Protein AF-A0A940LBE0-F1 (afdb_monomer_lite)

Sequence (76 aa):
MQKFFLFVFVFALLLTLVSVDAQAQCSICTRTAQQLGEKPAKGLNAGILYLALTPLLLIGFIGYRFYKKYYTSKED

Secondary structure (DSSP, 8-state):
-HHHHHHHHHHHHHHHT-------S-HHHHHHHHHH-HHHHHHHHHHHHHHHHHHHHHHHHHHHHHHHHHHHTT--

Structure (mmCIF, N/CA/C/O backbone):
data_AF-A0A940LBE0-F1
#
_entry.id   AF-A0A940LBE0-F1
#
loop_
_atom_site.group_PDB
_atom_site.id
_atom_site.type_symbol
_atom_site.label_atom_id
_atom_site.label_alt_id
_atom_site.label_comp_id
_atom_site.label_asym_id
_atom_site.label_entity_id
_atom_site.label_seq_id
_atom_site.pdbx_PDB_ins_code
_atom_site.Cartn_x
_atom_site.Cartn_y
_atom_site.Cartn_z
_atom_site.occupancy
_atom_site.B_iso_or_equiv
_atom_site.auth_seq_id
_atom_site.auth_comp_id
_atom_site.auth_asym_id
_atom_site.auth_atom_id
_atom_site.pdbx_PDB_model_num
ATOM 1 N N . MET A 1 1 ? -26.785 15.566 9.445 1.00 59.84 1 MET A N 1
ATOM 2 C CA . MET A 1 1 ? -26.291 14.177 9.298 1.00 59.84 1 MET A CA 1
ATOM 3 C C . MET A 1 1 ? -26.460 13.650 7.872 1.00 59.84 1 MET A C 1
ATOM 5 O O . MET A 1 1 ? -25.459 13.376 7.228 1.00 59.84 1 MET A O 1
ATOM 9 N N . GLN A 1 2 ? -27.679 13.588 7.324 1.00 74.38 2 GLN A N 1
ATOM 10 C CA . GLN A 1 2 ? -27.937 12.996 5.997 1.00 74.38 2 GLN A CA 1
ATOM 11 C C . GLN A 1 2 ? -27.209 13.696 4.829 1.00 74.38 2 GLN A C 1
ATOM 13 O O . GLN A 1 2 ? -26.632 13.036 3.973 1.00 74.38 2 GLN A O 1
ATOM 18 N N . LYS A 1 3 ? -27.154 15.037 4.829 1.00 83.06 3 LYS A N 1
ATOM 19 C CA . LYS A 1 3 ? -26.442 15.821 3.799 1.00 83.06 3 LYS A CA 1
ATOM 20 C C . LYS A 1 3 ? -24.919 15.635 3.843 1.00 83.06 3 LYS A C 1
ATOM 22 O O . LYS A 1 3 ? -24.271 15.687 2.809 1.00 83.06 3 LYS A O 1
ATOM 27 N N . PHE A 1 4 ? -24.367 15.382 5.033 1.00 89.19 4 PHE A N 1
ATOM 28 C CA . PHE A 1 4 ? -22.942 15.100 5.222 1.00 89.19 4 PHE A CA 1
ATOM 29 C C . PHE A 1 4 ? -22.585 13.714 4.679 1.00 89.19 4 PHE A C 1
ATOM 31 O O . PHE A 1 4 ? -21.633 13.583 3.923 1.00 89.19 4 PHE A O 1
ATOM 38 N N . PHE A 1 5 ? -23.404 12.701 4.978 1.00 88.81 5 PHE A N 1
ATOM 39 C CA . PHE A 1 5 ? -23.234 11.360 4.414 1.00 88.81 5 PHE A CA 1
ATOM 40 C C . PHE A 1 5 ? -23.335 11.352 2.886 1.00 88.81 5 PHE A C 1
ATOM 42 O O . PHE A 1 5 ? -22.517 10.721 2.225 1.00 88.81 5 PHE A O 1
ATOM 49 N N . LEU A 1 6 ? -24.294 12.093 2.322 1.00 94.00 6 LEU A N 1
ATOM 50 C CA . LEU A 1 6 ? -24.449 12.209 0.873 1.00 94.00 6 LEU A CA 1
ATOM 51 C C . LEU A 1 6 ? -23.251 12.921 0.226 1.00 94.00 6 LEU A C 1
ATOM 53 O O . LEU A 1 6 ? -22.765 12.481 -0.809 1.00 94.00 6 LEU A O 1
ATOM 57 N N . PHE A 1 7 ? -22.729 13.969 0.869 1.00 94.38 7 PHE A N 1
ATOM 58 C CA . PHE A 1 7 ? -21.518 14.656 0.421 1.00 94.38 7 PHE A CA 1
ATOM 59 C C . PHE A 1 7 ? -20.288 13.737 0.443 1.00 94.38 7 PHE A C 1
ATOM 61 O O . PHE A 1 7 ? -19.576 13.652 -0.554 1.00 94.38 7 PHE A O 1
ATOM 68 N N . VAL A 1 8 ? -20.073 12.997 1.537 1.00 94.81 8 VAL A N 1
ATOM 69 C CA . VAL A 1 8 ? -18.974 12.021 1.655 1.00 94.81 8 VAL A CA 1
ATOM 70 C C . VAL A 1 8 ? -19.095 10.929 0.593 1.00 94.81 8 VAL A C 1
ATOM 72 O O . VAL A 1 8 ? -18.099 10.573 -0.031 1.00 94.81 8 VAL A O 1
ATOM 75 N N . PHE A 1 9 ? -20.307 10.429 0.345 1.00 93.69 9 PHE A N 1
ATOM 76 C CA . PHE A 1 9 ? -20.554 9.408 -0.670 1.00 93.69 9 PHE A CA 1
ATOM 77 C C . PHE A 1 9 ? -20.245 9.907 -2.088 1.00 93.69 9 PHE A C 1
ATOM 79 O O . PHE A 1 9 ? -19.532 9.239 -2.832 1.00 93.69 9 PHE A O 1
ATOM 86 N N . VAL A 1 10 ? -20.723 11.101 -2.451 1.00 95.06 10 VAL A N 1
ATOM 87 C CA . VAL A 1 10 ? -20.4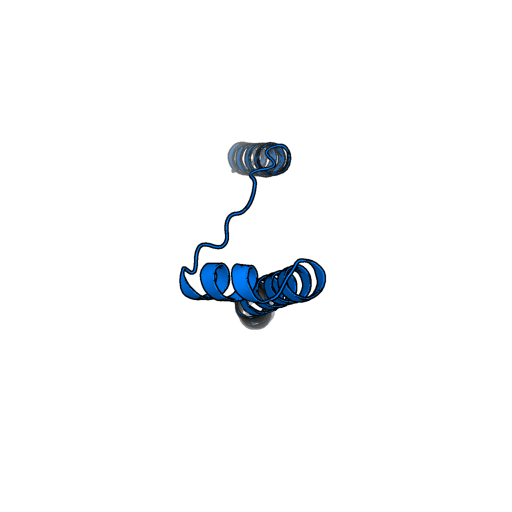43 11.710 -3.763 1.00 95.06 10 VAL A CA 1
ATOM 88 C C . VAL A 1 10 ? -18.952 12.011 -3.925 1.00 95.06 10 VAL A C 1
ATOM 90 O O . VAL A 1 10 ? -18.390 11.751 -4.985 1.00 95.06 10 VAL A O 1
ATOM 93 N N . PHE A 1 11 ? -18.288 12.500 -2.876 1.00 93.75 11 PHE A N 1
ATOM 94 C CA . PHE A 1 11 ? -16.846 12.746 -2.890 1.00 93.75 11 PHE A CA 1
ATOM 95 C C . PHE A 1 11 ? -16.043 11.452 -3.082 1.00 93.75 11 PHE A C 1
ATOM 97 O O . PHE A 1 11 ? -15.141 11.406 -3.916 1.00 93.75 11 PHE A O 1
ATOM 104 N N . ALA A 1 12 ? -16.410 10.377 -2.378 1.00 92.06 12 ALA A N 1
ATOM 105 C CA . ALA A 1 12 ? -15.801 9.062 -2.558 1.00 92.06 12 ALA A CA 1
ATOM 106 C C . ALA A 1 12 ? -16.019 8.518 -3.980 1.00 92.0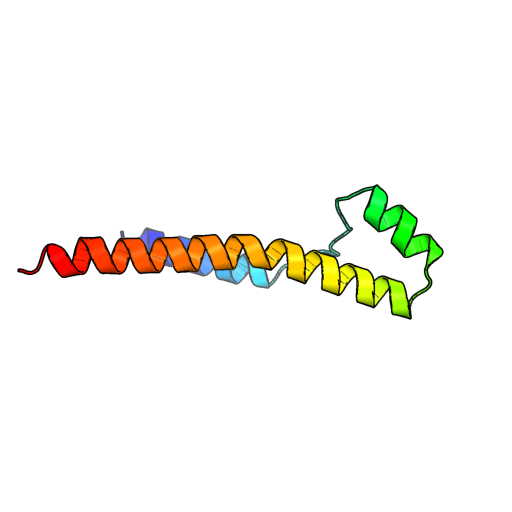6 12 ALA A C 1
ATOM 108 O O . ALA A 1 12 ? -15.087 7.981 -4.572 1.00 92.06 12 ALA A O 1
ATOM 109 N N . LEU A 1 13 ? -17.214 8.705 -4.554 1.00 92.62 13 LEU A N 1
ATOM 110 C CA . LEU A 1 13 ? -17.511 8.314 -5.934 1.00 92.62 13 LEU A CA 1
ATOM 111 C C . LEU A 1 13 ? -16.631 9.078 -6.937 1.00 92.62 13 LEU A C 1
ATOM 113 O O . LEU A 1 13 ? -16.031 8.468 -7.818 1.00 92.62 13 LEU A O 1
ATOM 117 N N . LEU A 1 14 ? -16.501 10.397 -6.775 1.00 92.50 14 LEU A N 1
ATOM 118 C CA . LEU A 1 14 ? -15.659 11.237 -7.633 1.00 92.50 14 LEU A CA 1
ATOM 119 C C . LEU A 1 14 ? -14.179 10.836 -7.581 1.00 92.50 14 LEU A C 1
ATOM 121 O O . LEU A 1 14 ? -13.514 10.857 -8.614 1.00 92.50 14 LEU A O 1
ATOM 125 N N . LEU A 1 15 ? -13.673 10.410 -6.419 1.00 87.56 15 LEU A N 1
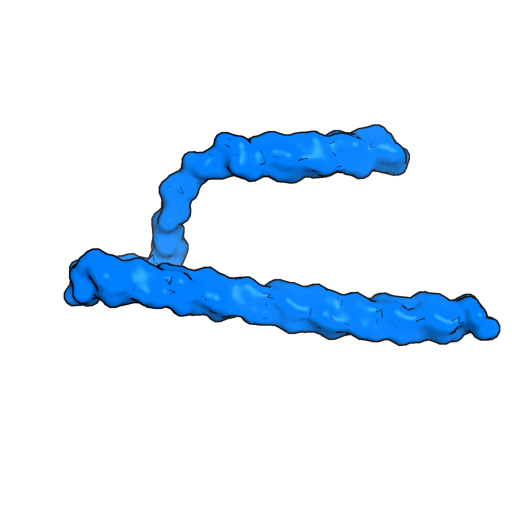ATOM 126 C CA . LEU A 1 15 ? -12.297 9.919 -6.288 1.00 87.56 15 LEU A CA 1
ATOM 127 C C . LEU A 1 15 ? -12.032 8.656 -7.122 1.00 87.56 15 LEU A C 1
ATOM 129 O O . LEU A 1 15 ? -10.902 8.454 -7.555 1.00 87.56 15 LEU A O 1
ATOM 133 N N . THR A 1 16 ? -13.048 7.830 -7.400 1.00 83.44 16 THR A N 1
ATOM 134 C CA . THR A 1 16 ? -12.873 6.628 -8.241 1.00 83.44 16 THR A CA 1
ATOM 135 C C . THR A 1 16 ? -12.722 6.938 -9.732 1.00 83.44 16 THR A C 1
ATOM 137 O O . THR A 1 16 ? -12.210 6.106 -10.475 1.00 83.44 16 THR A O 1
ATOM 140 N N . LEU A 1 17 ? -13.130 8.134 -10.172 1.00 87.88 17 LEU A N 1
ATOM 141 C CA . LEU A 1 17 ? -13.009 8.580 -11.566 1.00 87.88 17 LEU A CA 1
ATOM 142 C C . LEU A 1 17 ? -11.604 9.101 -11.903 1.00 87.88 17 LEU A C 1
ATOM 144 O O . LEU A 1 17 ? -11.303 9.344 -13.070 1.00 87.88 17 LEU A O 1
ATOM 148 N N . VAL A 1 18 ? -10.743 9.277 -10.898 1.00 82.25 18 VAL A N 1
ATOM 149 C CA . VAL A 1 18 ? -9.370 9.753 -11.072 1.00 82.25 18 VAL A CA 1
ATOM 150 C C . VAL A 1 18 ? -8.421 8.556 -11.055 1.00 82.25 18 VAL A C 1
ATOM 152 O O . VAL A 1 18 ? -8.082 8.023 -10.001 1.00 82.25 18 VAL A O 1
ATOM 155 N N . SER A 1 19 ? -7.968 8.133 -12.235 1.00 68.00 19 SER A N 1
ATOM 156 C CA . SER A 1 19 ? -6.887 7.155 -12.373 1.00 68.00 19 SER A CA 1
ATOM 157 C C . SER A 1 19 ? -5.535 7.871 -12.346 1.00 68.00 19 SER A C 1
ATOM 159 O O . SER A 1 19 ? -5.199 8.590 -13.287 1.00 68.00 19 SER A O 1
ATOM 161 N N . VAL A 1 20 ? -4.759 7.680 -11.279 1.00 71.50 20 VAL A N 1
ATOM 162 C CA . VAL A 1 20 ? -3.361 8.132 -11.195 1.00 71.50 20 VAL A CA 1
ATOM 163 C C . VAL A 1 20 ? -2.451 6.929 -11.417 1.00 71.50 20 VAL A C 1
ATOM 165 O O . VAL A 1 20 ? -2.685 5.874 -10.825 1.00 71.50 20 VAL A O 1
ATOM 168 N N . ASP A 1 21 ? -1.401 7.088 -12.226 1.00 67.50 21 ASP A N 1
ATOM 169 C CA . ASP A 1 21 ? -0.335 6.092 -12.331 1.00 67.50 21 ASP A CA 1
ATOM 170 C C . ASP A 1 21 ? 0.332 5.914 -10.963 1.00 67.50 21 ASP A C 1
ATOM 172 O O . ASP A 1 21 ? 1.130 6.739 -10.509 1.00 67.50 21 ASP A O 1
ATOM 176 N N . ALA A 1 22 ? -0.021 4.828 -10.278 1.00 66.88 22 ALA A N 1
ATOM 177 C CA . ALA A 1 22 ? 0.514 4.508 -8.968 1.00 66.88 22 ALA A CA 1
ATOM 178 C C . ALA A 1 22 ? 1.989 4.102 -9.102 1.00 66.88 22 ALA A C 1
ATOM 180 O O . ALA A 1 22 ? 2.319 2.969 -9.452 1.00 66.88 22 ALA A O 1
ATOM 181 N N . GLN A 1 23 ? 2.891 5.042 -8.825 1.00 65.69 23 GLN A N 1
ATOM 182 C CA . GLN A 1 23 ? 4.312 4.751 -8.663 1.00 65.69 23 GLN A CA 1
ATOM 183 C C . GLN A 1 23 ? 4.523 4.063 -7.310 1.00 65.69 23 GLN A C 1
ATOM 185 O O . GLN A 1 23 ? 3.986 4.502 -6.290 1.00 65.69 23 GLN A O 1
ATOM 190 N N . ALA A 1 24 ? 5.314 2.990 -7.280 1.00 67.06 24 ALA A N 1
ATOM 191 C CA . ALA A 1 24 ? 5.653 2.330 -6.026 1.00 67.06 24 ALA A CA 1
ATOM 192 C C . ALA A 1 24 ? 6.368 3.324 -5.094 1.00 67.06 24 ALA A C 1
ATOM 194 O O . ALA A 1 24 ? 7.400 3.894 -5.442 1.00 67.06 24 ALA A O 1
ATOM 195 N N . GLN A 1 25 ? 5.815 3.531 -3.897 1.00 69.94 25 GLN A N 1
ATOM 196 C CA . GLN A 1 25 ? 6.343 4.503 -2.931 1.00 69.94 25 GLN A CA 1
ATOM 197 C C . GLN A 1 25 ? 7.599 4.001 -2.198 1.00 69.94 25 GLN A C 1
ATOM 199 O O . GLN A 1 25 ? 8.317 4.783 -1.582 1.00 69.94 25 GLN A O 1
ATOM 204 N N . CYS A 1 26 ? 7.893 2.699 -2.273 1.00 80.44 26 CYS A N 1
ATOM 205 C CA . CYS A 1 26 ? 9.084 2.108 -1.674 1.00 80.44 26 CYS A CA 1
ATOM 206 C C . CYS A 1 26 ? 10.243 2.081 -2.681 1.00 80.44 26 CYS A C 1
ATOM 208 O O . CYS A 1 26 ? 10.192 1.366 -3.685 1.00 80.44 26 CYS A O 1
ATOM 210 N N . SER A 1 27 ? 11.317 2.818 -2.381 1.00 77.56 27 SER A N 1
ATOM 211 C CA . SER A 1 27 ? 12.514 2.927 -3.230 1.00 77.56 27 SER A CA 1
ATOM 212 C C . SER A 1 27 ? 13.212 1.584 -3.483 1.00 77.56 27 SER A C 1
ATOM 214 O O . SER A 1 27 ? 13.806 1.399 -4.547 1.00 77.56 27 SER A O 1
ATOM 216 N N . ILE A 1 28 ? 13.096 0.627 -2.553 1.00 81.75 28 ILE A N 1
ATOM 217 C CA . ILE A 1 28 ? 13.613 -0.742 -2.710 1.00 81.75 28 ILE A CA 1
ATOM 218 C C . ILE A 1 28 ? 12.790 -1.501 -3.755 1.00 81.75 28 ILE A C 1
ATOM 220 O O . ILE A 1 28 ? 13.355 -2.047 -4.699 1.00 81.75 28 ILE A O 1
ATOM 224 N N . CYS A 1 29 ? 11.459 -1.482 -3.641 1.00 82.38 29 CYS A N 1
ATOM 225 C CA . CYS A 1 29 ? 10.570 -2.178 -4.572 1.00 82.38 29 CYS A CA 1
ATOM 226 C C . CYS A 1 29 ? 10.747 -1.686 -6.015 1.00 82.38 29 CYS A C 1
ATOM 228 O O . CYS A 1 29 ? 10.732 -2.498 -6.936 1.00 82.38 29 CYS A O 1
ATOM 230 N N . THR A 1 30 ? 10.976 -0.384 -6.210 1.00 80.44 30 THR A N 1
ATOM 231 C CA . THR A 1 30 ? 11.220 0.208 -7.534 1.00 80.44 30 THR A CA 1
ATOM 232 C C . THR A 1 30 ? 12.537 -0.269 -8.144 1.00 80.44 30 THR A C 1
ATOM 234 O O . THR A 1 30 ? 12.558 -0.695 -9.299 1.00 80.44 30 THR A O 1
ATOM 237 N N . ARG A 1 31 ? 13.633 -0.255 -7.371 1.00 80.81 31 ARG A N 1
ATOM 238 C CA . ARG A 1 31 ? 14.949 -0.742 -7.826 1.00 80.81 31 ARG A CA 1
ATOM 239 C C . ARG A 1 31 ? 14.901 -2.224 -8.181 1.00 80.81 31 ARG A C 1
ATOM 241 O O . ARG A 1 31 ? 15.399 -2.620 -9.228 1.00 80.81 31 ARG A O 1
ATOM 248 N N . THR A 1 32 ? 14.260 -3.023 -7.333 1.00 84.88 32 THR A N 1
ATOM 249 C CA . THR A 1 32 ? 14.072 -4.454 -7.565 1.00 84.88 32 THR A CA 1
ATOM 250 C C . THR A 1 32 ? 13.2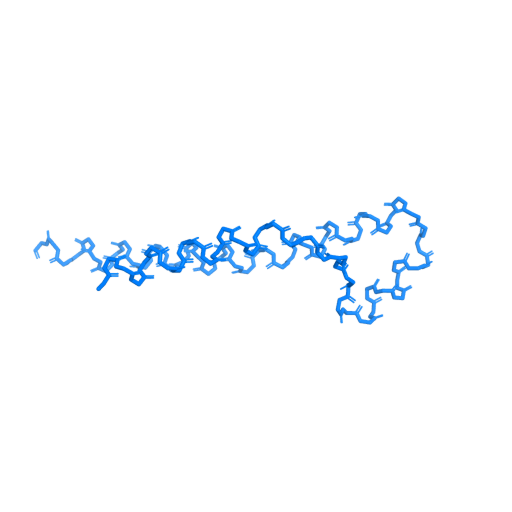28 -4.681 -8.823 1.00 84.88 32 THR A C 1
ATOM 252 O O . THR A 1 32 ? 13.689 -5.355 -9.737 1.00 84.88 32 THR A O 1
ATOM 255 N N . ALA A 1 33 ? 12.062 -4.041 -8.967 1.00 85.25 33 ALA A N 1
ATOM 256 C CA . ALA A 1 33 ? 11.210 -4.188 -10.154 1.00 85.25 33 ALA A CA 1
ATOM 257 C C . ALA A 1 33 ? 11.949 -3.898 -11.476 1.00 85.25 33 ALA A C 1
ATOM 259 O O . ALA A 1 33 ? 11.780 -4.637 -12.446 1.00 85.25 33 ALA A O 1
ATOM 260 N N . GLN A 1 34 ? 12.807 -2.871 -11.500 1.00 84.31 34 GLN A N 1
ATOM 261 C CA . GLN A 1 34 ? 13.611 -2.513 -12.675 1.00 84.31 34 GLN A CA 1
ATOM 262 C C . GLN A 1 34 ? 14.601 -3.612 -13.095 1.00 84.31 34 GLN A C 1
ATOM 264 O O . GLN A 1 34 ? 14.913 -3.724 -14.277 1.00 84.31 34 GLN A O 1
ATOM 269 N N . GLN A 1 35 ? 15.072 -4.440 -12.159 1.00 87.75 35 GLN A N 1
ATOM 270 C CA . GLN A 1 35 ? 16.026 -5.522 -12.431 1.00 87.75 35 GLN A CA 1
ATOM 271 C C . GLN A 1 35 ? 15.357 -6.838 -12.854 1.00 87.75 35 GLN A C 1
ATOM 273 O O . GLN A 1 35 ? 16.024 -7.705 -13.412 1.00 87.75 35 GLN A O 1
ATOM 278 N N . LEU A 1 36 ? 14.057 -7.009 -12.590 1.00 84.50 36 LEU A N 1
ATOM 279 C CA . LEU A 1 36 ? 13.355 -8.278 -12.797 1.00 84.50 36 LEU A CA 1
ATOM 280 C C . LEU A 1 36 ? 12.778 -8.450 -14.220 1.00 84.50 36 LEU A C 1
ATOM 282 O O . LEU A 1 36 ? 12.557 -9.580 -14.648 1.00 84.50 36 LEU A O 1
ATOM 286 N N . GLY A 1 37 ? 12.568 -7.375 -14.985 1.00 86.06 37 GLY A N 1
ATOM 287 C CA . GLY A 1 37 ? 11.852 -7.428 -16.270 1.00 86.06 37 GLY A CA 1
ATOM 288 C C . GLY A 1 37 ? 10.322 -7.471 -16.099 1.00 86.06 37 GLY A C 1
ATOM 289 O O . GLY A 1 37 ? 9.810 -7.629 -14.993 1.00 86.06 37 GLY A O 1
ATOM 290 N N . GLU A 1 38 ? 9.558 -7.304 -17.186 1.00 84.75 38 GLU A N 1
ATOM 291 C CA . GLU A 1 38 ? 8.125 -6.939 -17.119 1.00 84.75 38 GLU A CA 1
ATOM 292 C C . GLU A 1 38 ? 7.236 -7.943 -16.352 1.00 84.75 38 GLU A C 1
ATOM 294 O O . GLU A 1 38 ? 6.479 -7.559 -15.459 1.00 84.75 38 GLU A O 1
ATOM 299 N N . LYS A 1 39 ? 7.312 -9.240 -16.684 1.00 86.75 39 LYS A N 1
ATOM 300 C CA . LYS A 1 39 ? 6.458 -10.283 -16.082 1.00 86.75 39 LYS A CA 1
ATOM 301 C C . LYS A 1 39 ? 6.640 -10.407 -14.560 1.00 86.75 39 LYS A C 1
ATOM 303 O O . LYS A 1 39 ? 5.649 -10.299 -13.837 1.00 86.75 39 LYS A O 1
ATOM 308 N N . PRO A 1 40 ? 7.857 -10.623 -14.040 1.00 86.75 40 PRO A N 1
ATOM 309 C CA . PRO A 1 40 ? 8.070 -10.699 -12.597 1.00 86.75 40 PRO A CA 1
ATOM 310 C C . PRO A 1 40 ? 7.905 -9.348 -11.880 1.00 86.75 40 PRO A C 1
ATOM 312 O O . PRO A 1 40 ? 7.473 -9.345 -10.729 1.00 86.75 40 PRO A O 1
ATOM 315 N N . ALA A 1 41 ? 8.133 -8.204 -12.541 1.00 86.44 41 ALA A N 1
ATOM 316 C CA . ALA A 1 41 ? 7.809 -6.891 -11.969 1.00 86.44 41 ALA A CA 1
ATOM 317 C C . ALA A 1 41 ? 6.298 -6.722 -11.703 1.00 86.44 41 ALA A C 1
ATOM 319 O O . ALA A 1 41 ? 5.911 -6.209 -10.651 1.00 86.44 41 ALA A O 1
ATOM 320 N N . LYS A 1 42 ? 5.428 -7.224 -12.596 1.00 85.69 42 LYS A N 1
ATOM 321 C CA . LYS A 1 42 ? 3.972 -7.273 -12.348 1.00 85.69 42 LYS A CA 1
ATOM 322 C C . LYS A 1 42 ? 3.620 -8.169 -11.156 1.00 85.69 42 LYS A C 1
ATOM 324 O O . LYS A 1 42 ? 2.789 -7.786 -10.334 1.00 85.69 42 LYS A O 1
ATOM 329 N N . GLY A 1 43 ? 4.276 -9.326 -11.037 1.00 87.94 43 GLY A N 1
ATOM 330 C CA . GLY A 1 43 ? 4.108 -10.231 -9.893 1.00 87.94 43 GLY A CA 1
ATOM 331 C C . GLY A 1 43 ? 4.499 -9.584 -8.559 1.00 87.94 43 GLY A C 1
ATOM 332 O O . GLY A 1 43 ? 3.777 -9.716 -7.572 1.00 87.94 43 GLY A O 1
ATOM 333 N N . LEU A 1 44 ? 5.587 -8.810 -8.546 1.00 87.50 44 LEU A N 1
ATOM 334 C CA . LEU A 1 44 ? 6.023 -8.057 -7.370 1.00 87.50 44 LEU A CA 1
ATOM 335 C C . LEU A 1 44 ? 4.976 -7.023 -6.925 1.00 87.50 44 LEU A C 1
ATOM 337 O O . LEU A 1 44 ? 4.663 -6.952 -5.738 1.00 87.50 44 LEU A O 1
ATOM 341 N N . ASN A 1 45 ? 4.396 -6.257 -7.858 1.00 85.50 45 ASN A N 1
ATOM 342 C CA . ASN A 1 45 ? 3.369 -5.264 -7.525 1.00 85.50 45 ASN A CA 1
ATOM 343 C C . ASN A 1 45 ? 2.107 -5.911 -6.925 1.00 85.50 45 ASN A C 1
ATOM 345 O O . ASN A 1 45 ? 1.562 -5.423 -5.935 1.00 85.50 45 ASN A O 1
ATOM 349 N N . ALA A 1 46 ? 1.683 -7.057 -7.468 1.00 87.88 46 ALA A N 1
ATOM 350 C CA . ALA A 1 46 ? 0.577 -7.827 -6.900 1.00 87.88 46 ALA A CA 1
ATOM 351 C C . ALA A 1 46 ? 0.873 -8.275 -5.456 1.00 87.88 46 ALA A C 1
ATOM 353 O O . ALA A 1 46 ? 0.000 -8.190 -4.591 1.00 87.88 46 ALA A O 1
ATOM 354 N N . GLY A 1 47 ? 2.117 -8.679 -5.173 1.00 89.94 47 GLY A N 1
ATOM 355 C CA . GLY A 1 47 ? 2.568 -9.006 -3.819 1.00 89.94 47 GLY A CA 1
ATOM 356 C C . GLY A 1 47 ? 2.505 -7.817 -2.853 1.00 89.94 47 GLY A C 1
ATOM 357 O O . GLY A 1 47 ? 2.036 -7.970 -1.727 1.00 89.94 47 GLY A O 1
ATOM 358 N N . ILE A 1 48 ? 2.911 -6.620 -3.290 1.00 88.94 48 ILE A N 1
ATOM 359 C CA . ILE A 1 48 ? 2.835 -5.395 -2.471 1.00 88.94 48 ILE A CA 1
ATOM 360 C C . ILE A 1 48 ? 1.381 -5.075 -2.116 1.00 88.94 48 ILE A C 1
ATOM 362 O O . ILE A 1 48 ? 1.075 -4.839 -0.947 1.00 88.94 48 ILE A O 1
ATOM 366 N N . LEU A 1 49 ? 0.478 -5.110 -3.100 1.00 88.69 49 LEU A N 1
ATOM 367 C CA . LEU A 1 49 ? -0.949 -4.869 -2.871 1.00 88.69 49 LEU A CA 1
ATOM 368 C C . LEU A 1 49 ? -1.555 -5.902 -1.917 1.00 88.69 49 LEU A C 1
ATOM 370 O O . LEU A 1 49 ? -2.305 -5.530 -1.016 1.00 88.69 49 LEU A O 1
ATOM 374 N N . TYR A 1 50 ? -1.194 -7.178 -2.063 1.00 92.25 50 TYR A N 1
ATOM 375 C CA . TYR A 1 50 ? -1.629 -8.235 -1.151 1.00 92.25 50 TYR A CA 1
ATOM 376 C C . TYR A 1 50 ? -1.194 -7.952 0.297 1.00 92.25 50 TYR A C 1
ATOM 378 O O . TYR A 1 50 ? -2.013 -7.984 1.222 1.00 92.25 50 TYR A O 1
ATOM 386 N N . LEU A 1 51 ? 0.083 -7.617 0.499 1.00 91.50 51 LEU A N 1
ATOM 387 C CA . LEU A 1 51 ? 0.626 -7.308 1.822 1.00 91.50 51 LEU A CA 1
ATOM 388 C C . LEU A 1 51 ? 0.032 -6.025 2.415 1.00 91.50 51 LEU A C 1
ATOM 390 O O . LEU A 1 51 ? -0.187 -5.983 3.620 1.00 91.50 51 LEU A O 1
ATOM 394 N N . ALA A 1 52 ? -0.268 -5.012 1.599 1.00 89.81 52 ALA A N 1
ATOM 395 C CA . ALA A 1 52 ? -0.903 -3.770 2.045 1.00 89.81 52 ALA A CA 1
ATOM 396 C C . ALA A 1 52 ? -2.383 -3.963 2.426 1.00 89.81 52 ALA A C 1
ATOM 398 O O . ALA A 1 52 ? -2.858 -3.376 3.399 1.00 89.81 52 ALA A O 1
ATOM 399 N N . LEU A 1 53 ? -3.111 -4.809 1.692 1.00 93.81 53 LEU A N 1
ATOM 400 C CA . LEU A 1 53 ? -4.519 -5.113 1.959 1.00 93.81 53 LEU A CA 1
ATOM 401 C C . LEU A 1 53 ? -4.695 -5.947 3.238 1.00 93.81 53 LEU A C 1
ATOM 403 O O . LEU A 1 53 ? -5.645 -5.745 3.994 1.00 93.81 53 LEU A O 1
ATOM 407 N N . THR A 1 54 ? -3.767 -6.868 3.495 1.00 97.00 54 THR A N 1
ATOM 408 C CA . THR A 1 54 ? -3.817 -7.803 4.630 1.00 97.00 54 THR A CA 1
ATOM 409 C C . THR A 1 54 ? -4.058 -7.127 5.995 1.00 97.00 54 THR A C 1
ATOM 411 O O . THR A 1 54 ? -5.015 -7.513 6.672 1.00 97.00 54 THR A O 1
ATOM 414 N N . PRO A 1 55 ? -3.278 -6.115 6.435 1.00 94.81 55 PRO A N 1
ATOM 415 C CA . PRO A 1 55 ? -3.499 -5.465 7.726 1.00 94.81 55 PRO A CA 1
ATOM 416 C C . PRO A 1 55 ? -4.831 -4.710 7.786 1.00 94.81 55 PRO A C 1
ATOM 418 O O . PRO A 1 55 ? -5.472 -4.704 8.836 1.00 94.81 55 PRO A O 1
ATOM 421 N N . LEU A 1 56 ? -5.291 -4.124 6.676 1.00 95.88 56 LEU A N 1
ATOM 422 C CA . LEU A 1 56 ? -6.579 -3.425 6.626 1.00 95.88 56 LEU A CA 1
ATOM 423 C C . LEU A 1 56 ? -7.747 -4.394 6.833 1.00 95.88 56 LEU A C 1
ATOM 425 O O . LEU A 1 56 ? -8.652 -4.113 7.620 1.00 95.88 56 LEU A O 1
ATOM 429 N N . LEU A 1 57 ? -7.699 -5.560 6.183 1.00 97.06 57 LEU A N 1
ATOM 430 C CA . LEU A 1 57 ? -8.699 -6.612 6.369 1.00 97.06 57 LEU A CA 1
ATOM 431 C C . LEU A 1 57 ? -8.677 -7.174 7.791 1.00 97.06 57 LEU A C 1
ATOM 433 O O . LEU A 1 57 ? -9.738 -7.372 8.380 1.00 97.06 57 LEU A O 1
ATOM 437 N N . LEU A 1 58 ? -7.489 -7.390 8.361 1.00 97.56 58 LEU A N 1
ATOM 438 C CA . LEU A 1 58 ? -7.337 -7.861 9.739 1.00 97.56 58 LEU A CA 1
ATOM 439 C C . LEU A 1 58 ? -7.951 -6.883 10.744 1.00 97.56 58 LEU A C 1
ATOM 441 O O . LEU A 1 58 ? -8.766 -7.288 11.575 1.00 97.56 58 LEU A O 1
ATOM 445 N N . ILE A 1 59 ? -7.607 -5.598 10.643 1.00 97.62 59 ILE A N 1
ATOM 446 C CA . ILE A 1 59 ? -8.154 -4.551 11.514 1.00 97.62 59 ILE A CA 1
ATOM 447 C C . ILE A 1 59 ? -9.672 -4.452 11.334 1.00 97.62 59 ILE A C 1
ATOM 449 O O . ILE A 1 59 ? -10.399 -4.415 12.327 1.00 97.62 59 ILE A O 1
ATOM 453 N N . GLY A 1 60 ? -10.163 -4.471 10.091 1.00 96.50 60 GLY A N 1
ATOM 454 C CA . GLY A 1 60 ? -11.595 -4.445 9.795 1.00 96.50 60 GLY A CA 1
ATOM 455 C C . GLY A 1 60 ? -12.345 -5.639 10.393 1.00 96.50 60 GLY A C 1
ATOM 456 O O . GLY A 1 60 ? -13.384 -5.463 11.029 1.00 96.50 60 GLY A O 1
ATOM 457 N N . PHE A 1 61 ? -11.798 -6.849 10.263 1.00 97.50 61 PHE A N 1
ATOM 458 C CA . PHE A 1 61 ? -12.393 -8.069 10.807 1.00 97.50 61 PHE A CA 1
ATOM 459 C C . PHE A 1 61 ? -12.431 -8.067 12.340 1.00 97.50 61 PHE A C 1
ATOM 461 O O . PHE A 1 61 ? -13.477 -8.347 12.936 1.00 97.50 61 PHE A O 1
ATOM 468 N N . ILE A 1 62 ? -11.313 -7.722 12.987 1.00 97.44 62 ILE A N 1
ATOM 469 C CA . ILE A 1 62 ? -11.224 -7.635 14.451 1.00 97.44 62 ILE A CA 1
ATOM 470 C C . ILE A 1 62 ? -12.161 -6.540 14.969 1.00 97.44 62 ILE A C 1
ATOM 472 O O . ILE A 1 62 ? -12.940 -6.787 15.892 1.00 97.44 62 ILE A O 1
ATOM 476 N N . GLY A 1 63 ? -12.143 -5.361 14.342 1.00 96.56 63 GLY A N 1
ATOM 477 C CA . GLY A 1 63 ? -13.020 -4.243 14.681 1.00 96.56 63 GLY A CA 1
ATOM 478 C C . GLY A 1 63 ? -14.500 -4.605 14.555 1.00 96.56 63 GLY A C 1
ATOM 479 O O . GLY A 1 63 ? -15.273 -4.344 15.476 1.00 96.56 63 GLY A O 1
ATOM 480 N N . TYR A 1 64 ? -14.892 -5.294 13.479 1.00 95.69 64 TYR A N 1
ATOM 481 C CA . TYR A 1 64 ? -16.260 -5.788 13.296 1.00 95.69 64 TYR A CA 1
ATOM 482 C C . TYR A 1 64 ? -16.661 -6.814 14.366 1.00 95.69 64 TYR A C 1
ATOM 484 O O . TYR A 1 64 ? -17.750 -6.723 14.938 1.00 95.69 64 TYR A O 1
ATOM 492 N N . ARG A 1 65 ? -15.783 -7.777 14.686 1.00 96.19 65 ARG A N 1
ATOM 493 C CA . ARG A 1 65 ? -16.030 -8.774 15.745 1.00 96.19 65 ARG A CA 1
ATOM 494 C C . ARG A 1 65 ? -16.194 -8.124 17.114 1.00 96.19 65 ARG A C 1
ATOM 496 O O . ARG A 1 65 ? -17.068 -8.549 17.870 1.00 96.19 65 ARG A O 1
ATOM 503 N N . PHE A 1 66 ? -15.375 -7.119 17.416 1.00 96.12 66 PHE A N 1
ATOM 504 C CA . PHE A 1 66 ? -15.467 -6.343 18.646 1.00 96.12 66 PHE A CA 1
ATOM 505 C C . PHE A 1 66 ? -16.782 -5.563 18.685 1.00 96.12 66 PHE A C 1
ATOM 507 O O . PHE A 1 66 ? -17.574 -5.766 19.596 1.00 96.12 66 PHE A O 1
ATOM 514 N N . TYR A 1 67 ? -17.085 -4.769 17.656 1.00 94.00 67 TYR A N 1
ATOM 515 C CA . TYR A 1 67 ? -18.343 -4.026 17.563 1.00 94.00 67 TYR A CA 1
ATOM 516 C C . TYR A 1 67 ? -19.560 -4.940 17.761 1.00 94.00 67 TYR A C 1
ATOM 518 O O . TYR A 1 67 ? -20.381 -4.694 18.641 1.00 94.00 67 TYR A O 1
ATOM 526 N N . LYS A 1 68 ? -19.626 -6.062 17.033 1.00 92.69 68 LYS A N 1
ATOM 527 C CA . LYS A 1 68 ? -20.713 -7.035 17.187 1.00 92.69 68 LYS A CA 1
ATOM 528 C C . LYS A 1 68 ? -20.823 -7.544 18.624 1.00 92.69 68 LYS A C 1
ATOM 530 O O . LYS A 1 68 ? -21.921 -7.603 19.155 1.00 92.69 68 LYS A O 1
ATOM 535 N N . LYS A 1 69 ? -19.703 -7.884 19.271 1.00 91.56 69 LYS A N 1
ATOM 536 C CA . LYS A 1 69 ? -19.716 -8.356 20.662 1.00 91.56 69 LYS A CA 1
ATOM 537 C C . LYS A 1 69 ? -20.285 -7.300 21.614 1.00 91.56 69 LYS A C 1
ATOM 539 O O . LYS A 1 69 ? -21.158 -7.641 22.393 1.00 91.56 69 LYS A O 1
ATOM 544 N N . TYR A 1 70 ? -19.812 -6.055 21.542 1.00 89.19 70 TYR A N 1
ATOM 545 C CA . TYR A 1 70 ? -20.184 -5.002 22.498 1.00 89.19 70 TYR A CA 1
ATOM 546 C C . TYR A 1 70 ? -21.598 -4.451 22.298 1.00 89.19 70 TYR A C 1
ATOM 548 O O . TYR A 1 70 ? -22.226 -4.047 23.273 1.00 89.19 70 TYR A O 1
ATOM 556 N N . TYR A 1 71 ? -22.091 -4.412 21.058 1.00 80.69 71 TYR A N 1
ATOM 557 C CA . TYR A 1 71 ? -23.430 -3.898 20.766 1.00 80.69 71 TYR A CA 1
ATOM 558 C C . TYR A 1 71 ? -24.510 -4.980 20.874 1.00 80.69 71 TYR A C 1
ATOM 560 O O . TYR A 1 71 ? -25.605 -4.666 21.316 1.00 80.69 71 TYR A O 1
ATOM 568 N N . THR A 1 72 ? -24.206 -6.252 20.583 1.00 69.62 72 THR A N 1
ATOM 569 C CA . THR A 1 72 ? -25.145 -7.354 20.861 1.00 69.62 72 THR A CA 1
ATOM 570 C C . THR A 1 72 ? -25.319 -7.602 22.364 1.00 69.62 72 THR A C 1
ATOM 572 O O . THR A 1 72 ? -26.420 -7.912 22.779 1.00 69.62 72 THR A O 1
ATOM 575 N N . SER A 1 73 ? -24.294 -7.400 23.204 1.00 60.66 73 SER A N 1
ATOM 576 C CA . SER A 1 73 ? -24.414 -7.575 24.666 1.00 60.66 73 SER A CA 1
ATOM 577 C C . 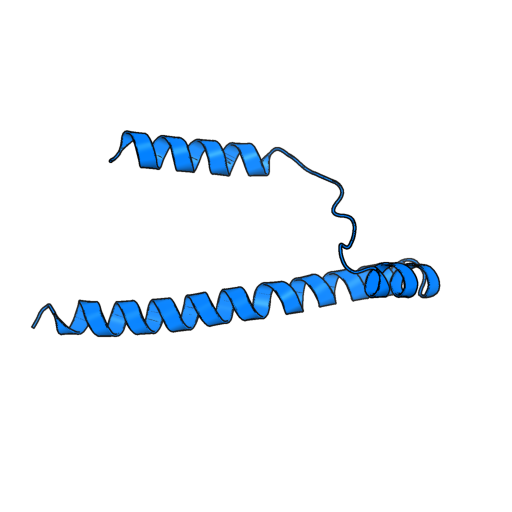SER A 1 73 ? -25.042 -6.389 25.415 1.00 60.66 73 SER A C 1
ATOM 579 O O . SER A 1 73 ? -25.022 -6.370 26.641 1.00 60.66 73 SER A O 1
ATOM 581 N N . LYS A 1 74 ? -25.487 -5.343 24.707 1.00 55.75 74 LYS A N 1
ATOM 582 C CA . LYS A 1 74 ? -26.172 -4.173 25.291 1.00 55.75 74 LYS A CA 1
ATOM 583 C C . LYS A 1 74 ? -27.680 -4.180 24.995 1.00 55.75 74 LYS A C 1
ATOM 585 O O . LYS A 1 74 ? -28.383 -3.273 25.424 1.00 55.75 74 LYS A O 1
ATOM 590 N N . GLU A 1 75 ? -28.138 -5.172 24.240 1.00 55.84 75 GLU A N 1
ATOM 591 C CA . GLU A 1 75 ? -29.538 -5.418 23.889 1.00 55.84 75 GLU A CA 1
ATOM 592 C C . GLU A 1 75 ? -30.036 -6.687 24.606 1.00 55.84 75 GLU A C 1
ATOM 594 O O . GLU A 1 75 ? -30.773 -7.481 24.036 1.00 55.84 75 GLU A O 1
ATOM 599 N N . ASP A 1 76 ? -29.576 -6.855 25.854 1.00 47.88 76 ASP A N 1
ATOM 600 C CA . ASP A 1 76 ? -30.077 -7.745 26.908 1.00 47.88 76 ASP A CA 1
ATOM 601 C C . ASP A 1 76 ? -30.209 -6.917 28.202 1.00 47.88 76 ASP A C 1
ATOM 603 O O . ASP A 1 76 ? -29.296 -6.090 28.465 1.00 47.88 76 ASP A O 1
#

Radius of gyration: 19.42 Å; chains: 1; bounding box: 46×26×44 Å

Foldseek 3Di:
DVVVVVVVVVVVVVVVVDDDPDDPPDPVLNVVLVVPDDPVNVVSVVVVVVVVVVVVVVCVVVVVVVV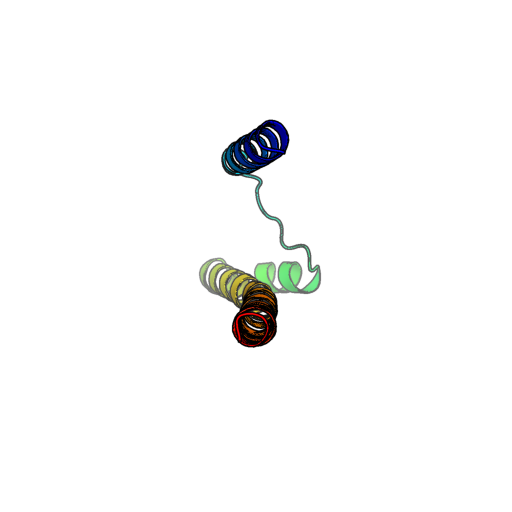CVVVVVVVD

pLDDT: mean 85.0, std 11.37, range [47.88, 97.62]